Protein AF-Q17WN3-F1 (afdb_monomer_lite)

Sequence (103 aa):
MGIKEKEIELETLKREIAQAEASLEQNFIKHMVDKTDEKVEDLFFSNKSEFYRFVFTEQNNYLREKLTDKVGRAMDLSDEIQRDKNRKRIFRKWHEIQKEVCV

Secondary structure (DSSP, 8-state):
--HHHHHHHHHHHHHHHHHHHHHHHHHHHHHHHHH--HHHHHHHHH-HHHHHHHHHHHHHHHHHHHHHHHHHHHHHHHHHHHHHHHHHHHHHHHHHHHHHHT-

Organism: Helicobacter acinonychis (strain Sheeba) (NCBI:txid382638)

Structure (mmCIF, N/CA/C/O backbone):
data_AF-Q17WN3-F1
#
_entry.id   AF-Q17WN3-F1
#
loop_
_atom_site.group_PDB
_atom_site.id
_atom_site.type_symbol
_atom_site.label_atom_id
_atom_site.label_alt_id
_atom_site.label_comp_id
_atom_site.label_asym_id
_atom_site.label_entity_id
_atom_site.label_seq_id
_atom_site.pdbx_PDB_ins_code
_atom_site.Cartn_x
_atom_site.Cartn_y
_atom_site.Cartn_z
_atom_site.occupancy
_atom_site.B_iso_or_equiv
_atom_site.auth_seq_id
_atom_site.auth_comp_id
_atom_site.auth_asym_id
_atom_site.auth_atom_id
_atom_site.pdbx_PDB_model_num
ATOM 1 N N . MET A 1 1 ? 27.689 -0.397 -21.750 1.00 53.41 1 MET A N 1
ATOM 2 C CA . MET A 1 1 ? 27.471 -0.389 -20.294 1.00 53.41 1 MET A CA 1
ATOM 3 C C . MET A 1 1 ? 28.530 -1.227 -19.611 1.00 53.41 1 MET A C 1
ATOM 5 O O . MET A 1 1 ? 28.527 -2.449 -19.767 1.00 53.41 1 MET A O 1
ATOM 9 N N . GLY A 1 2 ? 29.452 -0.564 -18.920 1.00 64.38 2 GLY A N 1
ATOM 10 C CA . GLY A 1 2 ? 30.470 -1.195 -18.082 1.00 64.38 2 GLY A CA 1
ATOM 11 C C . GLY A 1 2 ? 29.899 -1.653 -16.736 1.00 64.38 2 GLY A C 1
ATOM 12 O O . GLY A 1 2 ? 28.847 -1.190 -16.306 1.00 64.38 2 GLY A O 1
ATOM 13 N N . ILE A 1 3 ? 30.590 -2.572 -16.058 1.00 65.88 3 ILE A N 1
ATOM 14 C CA . ILE A 1 3 ? 30.145 -3.160 -14.778 1.00 65.88 3 ILE A CA 1
ATOM 15 C C . ILE A 1 3 ? 29.906 -2.084 -13.701 1.00 65.88 3 ILE A C 1
ATOM 17 O O . ILE A 1 3 ? 28.897 -2.144 -13.009 1.00 65.88 3 ILE A O 1
ATOM 21 N N . LYS A 1 4 ? 30.746 -1.042 -13.647 1.00 64.56 4 LYS A N 1
ATOM 22 C CA . LYS A 1 4 ? 30.589 0.085 -12.710 1.00 64.56 4 LYS A CA 1
ATOM 23 C C . LYS A 1 4 ? 29.309 0.902 -12.924 1.00 64.56 4 LYS A C 1
ATOM 25 O O . LYS A 1 4 ? 28.726 1.383 -11.963 1.00 64.56 4 LYS A O 1
ATOM 30 N N . GLU A 1 5 ? 28.859 1.058 -14.170 1.00 66.81 5 GLU A N 1
ATOM 31 C CA . GLU A 1 5 ? 27.608 1.775 -14.474 1.00 66.81 5 GLU A CA 1
ATOM 32 C C . GLU A 1 5 ? 26.399 0.971 -13.981 1.00 66.81 5 GLU A C 1
ATOM 34 O O . GLU A 1 5 ? 25.484 1.537 -13.393 1.00 66.81 5 GLU A O 1
ATOM 39 N N . LYS A 1 6 ? 26.448 -0.361 -14.122 1.00 53.72 6 LYS A N 1
ATOM 40 C CA . LYS A 1 6 ? 25.412 -1.268 -13.607 1.00 53.72 6 LYS A CA 1
ATOM 41 C C . LYS A 1 6 ? 25.351 -1.293 -12.076 1.00 53.72 6 LYS A C 1
ATOM 43 O O . LYS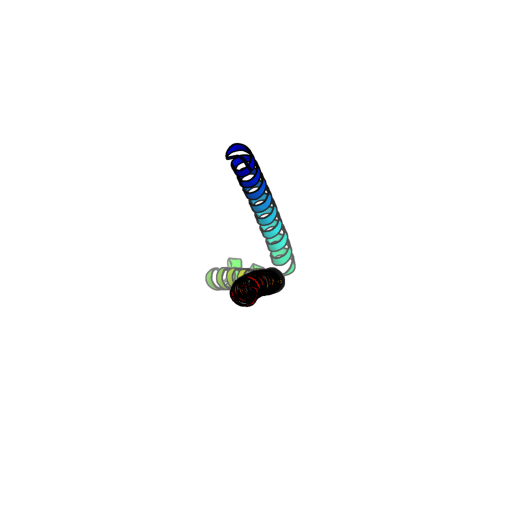 A 1 6 ? 24.269 -1.428 -11.520 1.00 53.72 6 LYS A O 1
ATOM 48 N N . GLU A 1 7 ? 26.487 -1.168 -11.389 1.00 61.34 7 GLU A N 1
ATOM 49 C CA . GLU A 1 7 ? 26.538 -1.092 -9.918 1.00 61.34 7 GLU A CA 1
ATOM 50 C C . GLU A 1 7 ? 25.922 0.211 -9.383 1.00 61.34 7 GLU A C 1
ATOM 52 O O . GLU A 1 7 ? 25.182 0.185 -8.401 1.00 61.34 7 GLU A O 1
ATOM 57 N N . ILE A 1 8 ? 26.169 1.342 -10.054 1.00 75.31 8 ILE A N 1
ATOM 58 C CA . ILE A 1 8 ? 25.568 2.640 -9.701 1.00 75.31 8 ILE A CA 1
ATOM 59 C C . ILE A 1 8 ? 24.056 2.631 -9.955 1.00 75.31 8 ILE A C 1
ATOM 61 O O . ILE A 1 8 ? 23.288 3.131 -9.131 1.00 75.31 8 ILE A O 1
ATOM 65 N N . GLU A 1 9 ? 23.623 2.039 -11.068 1.00 65.75 9 GLU A N 1
ATOM 66 C CA . GLU A 1 9 ? 22.204 1.869 -11.387 1.00 65.75 9 GLU A CA 1
ATOM 67 C C . GLU A 1 9 ? 21.510 0.977 -10.347 1.00 65.75 9 GLU A C 1
ATOM 69 O O . GLU A 1 9 ? 20.443 1.328 -9.850 1.00 65.75 9 GLU A O 1
ATOM 74 N N . LEU A 1 10 ? 22.155 -0.115 -9.919 1.00 61.69 10 LEU A N 1
ATOM 75 C CA . LEU A 1 10 ? 21.642 -0.994 -8.866 1.00 61.69 10 LEU A CA 1
ATOM 76 C C . LEU A 1 10 ? 21.491 -0.270 -7.518 1.00 61.69 10 LEU A C 1
ATOM 78 O O . LEU A 1 10 ? 20.467 -0.423 -6.856 1.00 61.69 10 LEU A O 1
ATOM 82 N N . GLU A 1 11 ? 22.485 0.512 -7.093 1.00 71.50 11 GLU A N 1
ATOM 83 C CA . GLU A 1 11 ? 22.387 1.268 -5.836 1.00 71.50 11 GLU A CA 1
ATOM 84 C C . GLU A 1 11 ? 21.360 2.401 -5.903 1.00 71.50 11 GLU A C 1
ATOM 86 O O . GLU A 1 11 ? 20.659 2.666 -4.925 1.00 71.50 11 GLU A O 1
ATOM 91 N N . THR A 1 12 ? 21.209 3.031 -7.067 1.00 74.56 12 THR A N 1
ATOM 92 C CA . THR A 1 12 ? 20.135 4.006 -7.299 1.00 74.56 12 THR A CA 1
ATOM 93 C C . THR A 1 12 ? 18.770 3.336 -7.175 1.00 74.56 12 THR A C 1
ATOM 95 O O . THR A 1 12 ? 17.938 3.793 -6.395 1.00 74.56 12 THR A O 1
ATOM 98 N N . LEU A 1 13 ? 18.581 2.190 -7.833 1.00 62.00 13 LEU A N 1
ATOM 99 C CA . LEU A 1 13 ? 17.343 1.415 -7.756 1.00 62.00 13 LEU A CA 1
ATOM 100 C C . LEU A 1 13 ? 17.022 0.975 -6.324 1.00 62.00 13 LEU A C 1
ATOM 102 O O . LEU A 1 13 ? 15.874 1.070 -5.902 1.00 62.00 13 LEU A O 1
ATOM 106 N N . LYS A 1 14 ? 18.013 0.543 -5.534 1.00 66.06 14 LYS A N 1
ATOM 107 C CA . LYS A 1 14 ? 17.794 0.196 -4.118 1.00 66.06 14 LYS A CA 1
ATOM 108 C C . LYS A 1 14 ? 17.320 1.389 -3.294 1.00 66.06 14 LYS A C 1
ATOM 110 O O . LYS A 1 14 ? 16.430 1.235 -2.461 1.00 66.06 14 LYS A O 1
ATOM 115 N N . ARG A 1 15 ? 17.896 2.575 -3.516 1.00 70.88 15 ARG A N 1
ATOM 116 C CA . ARG A 1 15 ? 17.472 3.805 -2.828 1.00 70.88 15 ARG A CA 1
ATOM 117 C C . ARG A 1 15 ? 16.065 4.222 -3.237 1.00 70.88 15 ARG A C 1
ATOM 119 O O . ARG A 1 15 ? 15.278 4.588 -2.370 1.00 70.88 15 ARG A O 1
ATOM 126 N N . GLU A 1 16 ? 15.741 4.128 -4.522 1.00 65.50 16 GLU A N 1
ATOM 127 C CA . GLU A 1 16 ? 14.400 4.418 -5.036 1.00 65.50 16 GLU A CA 1
ATOM 128 C C . GLU A 1 16 ? 13.355 3.444 -4.480 1.00 65.50 16 GLU A C 1
ATOM 130 O O . GLU A 1 16 ? 12.272 3.873 -4.082 1.00 65.50 16 GLU A O 1
ATOM 135 N N . ILE A 1 17 ? 13.689 2.153 -4.379 1.00 67.50 17 ILE A N 1
ATOM 136 C CA . ILE A 1 17 ? 12.831 1.143 -3.744 1.00 67.50 17 ILE A CA 1
ATOM 137 C C . ILE A 1 17 ? 12.612 1.487 -2.270 1.00 67.50 17 ILE A C 1
ATOM 139 O O . ILE A 1 17 ? 11.464 1.580 -1.849 1.00 67.50 17 ILE A O 1
ATOM 143 N N . ALA A 1 18 ? 13.673 1.771 -1.510 1.00 66.12 18 ALA A N 1
ATOM 144 C CA . ALA A 1 18 ? 13.553 2.126 -0.096 1.00 66.12 18 ALA A CA 1
ATOM 145 C C . ALA A 1 18 ? 12.711 3.400 0.123 1.00 66.12 18 ALA A C 1
ATOM 147 O O . ALA A 1 18 ? 11.911 3.478 1.054 1.00 66.12 18 ALA A O 1
ATOM 148 N N . GLN A 1 19 ? 12.841 4.399 -0.757 1.00 65.31 19 GLN A N 1
ATOM 149 C CA . GLN A 1 19 ? 12.000 5.600 -0.727 1.00 65.31 19 GLN A CA 1
ATOM 150 C C . GLN A 1 19 ? 10.537 5.292 -1.070 1.00 65.31 19 GLN A C 1
ATOM 152 O O . GLN A 1 19 ? 9.627 5.827 -0.432 1.00 65.31 19 GLN A O 1
ATOM 157 N N . ALA A 1 20 ? 10.296 4.427 -2.056 1.00 69.00 20 ALA A N 1
ATOM 158 C CA . ALA A 1 20 ? 8.953 3.997 -2.425 1.00 69.00 20 ALA A CA 1
ATOM 159 C C . ALA A 1 20 ? 8.287 3.177 -1.307 1.00 69.00 20 ALA A C 1
ATOM 161 O O . ALA A 1 20 ? 7.099 3.367 -1.051 1.00 69.00 20 ALA A O 1
ATOM 162 N N . GLU A 1 21 ? 9.039 2.319 -0.618 1.00 70.38 21 GLU A N 1
ATOM 163 C CA . GLU A 1 21 ? 8.584 1.545 0.541 1.00 70.38 21 GLU A CA 1
ATOM 164 C C . GLU A 1 21 ? 8.237 2.457 1.721 1.00 70.38 21 GLU A C 1
ATOM 166 O O . GLU A 1 21 ? 7.122 2.381 2.234 1.00 70.38 21 GLU A O 1
ATOM 171 N N . ALA A 1 22 ? 9.119 3.396 2.080 1.00 71.25 22 ALA A N 1
ATOM 172 C CA . ALA A 1 22 ? 8.852 4.364 3.145 1.00 71.25 22 ALA A CA 1
ATOM 173 C C . ALA A 1 22 ? 7.623 5.240 2.837 1.00 71.25 22 ALA A C 1
ATOM 175 O O . ALA A 1 22 ? 6.807 5.528 3.714 1.00 71.25 22 ALA A O 1
ATOM 176 N N . SER A 1 23 ? 7.449 5.639 1.572 1.00 75.94 23 SER A N 1
ATOM 177 C CA . SER A 1 23 ? 6.260 6.372 1.133 1.00 75.94 23 SER A CA 1
ATOM 178 C C . SER A 1 23 ? 4.993 5.513 1.214 1.00 75.94 23 SER A C 1
ATOM 180 O O . SER A 1 23 ? 3.941 6.001 1.630 1.00 75.94 23 SER A O 1
ATOM 182 N N . LEU A 1 24 ? 5.065 4.232 0.843 1.00 77.88 24 LEU A N 1
ATOM 183 C CA . LEU A 1 24 ? 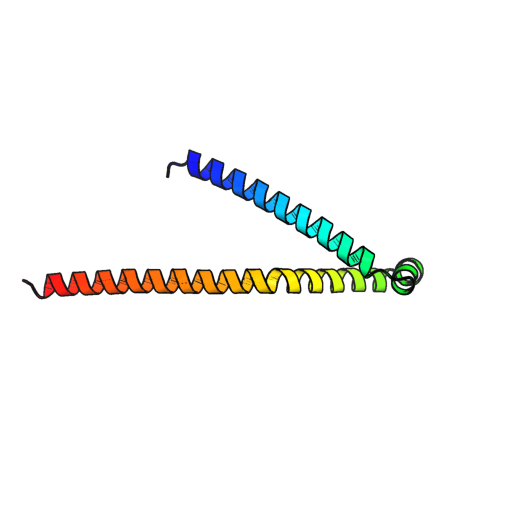3.941 3.300 0.965 1.00 77.88 24 LEU A CA 1
ATOM 184 C C . LEU A 1 24 ? 3.539 3.092 2.425 1.00 77.88 24 LEU A C 1
ATOM 186 O O . LEU A 1 24 ? 2.345 3.132 2.717 1.00 77.88 24 LEU A O 1
ATOM 190 N N . GLU A 1 25 ? 4.513 2.933 3.321 1.00 77.75 25 GLU A N 1
ATOM 191 C CA . GLU A 1 25 ? 4.291 2.771 4.758 1.00 77.75 25 GLU A CA 1
ATOM 192 C C . GLU A 1 25 ? 3.617 4.006 5.365 1.00 77.75 25 GLU A C 1
ATOM 194 O O . GLU A 1 25 ? 2.565 3.885 5.990 1.00 77.75 25 GLU A O 1
ATOM 199 N N . GLN A 1 26 ? 4.140 5.210 5.109 1.00 82.00 26 GLN A N 1
ATOM 200 C CA . GLN A 1 26 ? 3.528 6.446 5.611 1.00 82.00 26 GLN A CA 1
ATOM 201 C C . GLN A 1 26 ? 2.099 6.651 5.097 1.00 82.00 26 GLN A C 1
ATOM 203 O O . GLN A 1 26 ? 1.211 7.051 5.851 1.00 82.00 26 GLN A O 1
ATOM 208 N N . ASN A 1 27 ? 1.855 6.360 3.819 1.00 82.94 27 ASN A N 1
ATOM 209 C CA . ASN A 1 27 ? 0.519 6.481 3.246 1.00 82.94 27 ASN A CA 1
ATOM 210 C C . ASN A 1 27 ? -0.448 5.427 3.808 1.00 82.94 27 ASN A C 1
ATOM 212 O O . ASN A 1 27 ? -1.623 5.732 4.007 1.00 82.94 27 ASN A O 1
ATOM 216 N N . PHE A 1 28 ? 0.037 4.217 4.101 1.00 83.19 28 PHE A N 1
ATOM 217 C CA . PHE A 1 28 ? -0.758 3.191 4.771 1.00 83.19 28 PHE A CA 1
ATOM 218 C C . PHE A 1 28 ? -1.098 3.592 6.211 1.00 83.19 28 PHE A C 1
ATOM 220 O O . PHE A 1 28 ? -2.252 3.471 6.611 1.00 83.19 28 PHE A O 1
ATOM 227 N N . ILE A 1 29 ? -0.140 4.142 6.967 1.00 85.31 29 ILE A N 1
ATOM 228 C CA . ILE A 1 29 ? -0.393 4.675 8.315 1.00 85.31 29 ILE A CA 1
ATOM 229 C C . ILE A 1 29 ? -1.487 5.740 8.259 1.00 85.31 29 ILE A C 1
ATOM 231 O O . ILE A 1 29 ? -2.437 5.672 9.031 1.00 85.31 29 ILE A O 1
ATOM 235 N N . LYS A 1 30 ? -1.405 6.682 7.312 1.00 87.31 30 LYS A N 1
ATOM 236 C CA . LYS A 1 30 ? -2.445 7.702 7.131 1.00 87.31 30 LYS A CA 1
ATOM 237 C C . LYS A 1 30 ? -3.814 7.080 6.834 1.00 87.31 30 LYS A C 1
ATOM 239 O O . LYS A 1 30 ? -4.796 7.449 7.463 1.00 87.31 30 LYS A O 1
ATOM 244 N N . HIS A 1 31 ? -3.865 6.103 5.929 1.00 85.75 31 HIS A N 1
ATOM 245 C CA . HIS A 1 31 ? -5.098 5.385 5.607 1.00 85.75 31 HIS A CA 1
ATOM 246 C C . HIS A 1 31 ? -5.698 4.675 6.831 1.00 85.75 31 HIS A C 1
ATOM 248 O O . HIS A 1 31 ? -6.904 4.733 7.044 1.00 85.75 31 HIS A O 1
ATOM 254 N N . MET A 1 32 ? -4.859 4.045 7.657 1.00 86.19 32 MET A N 1
ATOM 255 C CA . MET A 1 32 ? -5.292 3.385 8.888 1.00 86.19 32 MET A CA 1
ATOM 256 C C . MET A 1 32 ? -5.767 4.376 9.947 1.00 86.19 32 MET A C 1
ATOM 258 O O . MET A 1 32 ? -6.747 4.083 10.622 1.00 86.19 32 MET A O 1
ATOM 262 N N . VAL A 1 33 ? -5.123 5.539 10.080 1.00 87.50 33 VAL A N 1
ATOM 263 C CA . VAL A 1 33 ? -5.590 6.619 10.968 1.00 87.50 33 VAL A CA 1
ATOM 264 C C . VAL A 1 33 ? -6.986 7.085 10.556 1.00 87.50 33 VAL A C 1
ATOM 266 O O . VAL A 1 33 ? -7.847 7.227 11.413 1.00 87.50 33 VAL A O 1
ATOM 269 N N . ASP A 1 34 ? -7.244 7.237 9.255 1.00 86.56 34 ASP A N 1
ATOM 270 C CA . ASP A 1 34 ? -8.562 7.649 8.751 1.00 86.56 34 ASP A CA 1
ATOM 271 C C . ASP A 1 34 ? -9.637 6.548 8.908 1.00 86.56 34 ASP A C 1
ATOM 273 O O . ASP A 1 34 ? -10.830 6.842 8.984 1.00 86.56 34 ASP A O 1
ATOM 277 N N . LYS A 1 35 ? -9.230 5.271 8.930 1.00 84.06 35 LYS A N 1
ATOM 278 C CA . LYS A 1 35 ? -10.111 4.088 9.019 1.00 84.06 35 LYS A CA 1
ATOM 279 C C . LYS A 1 35 ? -10.346 3.582 10.440 1.00 84.06 35 LYS A C 1
ATOM 281 O O . LYS A 1 35 ? -11.252 2.775 10.647 1.00 84.06 35 LYS A O 1
ATOM 286 N N . THR A 1 36 ? -9.517 3.998 11.390 1.00 87.69 36 THR A N 1
ATOM 287 C CA . THR A 1 36 ? -9.628 3.598 12.792 1.00 87.69 36 THR A CA 1
ATOM 288 C C . THR A 1 36 ? -10.612 4.536 13.473 1.00 87.69 36 THR A C 1
ATOM 290 O O . THR A 1 36 ? -10.268 5.656 13.833 1.00 87.69 36 THR A O 1
ATOM 293 N N . ASP A 1 37 ? -11.859 4.087 13.588 1.00 87.38 37 ASP A N 1
ATOM 294 C CA . ASP A 1 37 ? -12.900 4.782 14.338 1.00 87.38 37 ASP A CA 1
ATOM 295 C C . ASP A 1 37 ? -13.006 4.245 15.775 1.00 87.38 37 ASP A C 1
ATOM 297 O O . ASP A 1 37 ? -12.363 3.263 16.144 1.00 87.38 37 ASP A O 1
ATOM 301 N N . GLU A 1 38 ? -13.865 4.864 16.583 1.00 88.19 38 GLU A N 1
ATOM 302 C CA . GLU A 1 38 ? -14.072 4.517 17.996 1.00 88.19 38 GLU A CA 1
ATOM 303 C C . GLU A 1 38 ? -14.436 3.028 18.207 1.00 88.19 38 GLU A C 1
ATOM 305 O O . GLU A 1 38 ? -14.113 2.441 19.237 1.00 88.19 38 GLU A O 1
ATOM 310 N N . LYS A 1 39 ? -15.056 2.370 17.213 1.00 85.88 39 LYS A N 1
ATOM 311 C CA . LYS A 1 39 ? -15.374 0.933 17.276 1.00 85.88 39 LYS A CA 1
ATOM 312 C C . LYS A 1 39 ? -14.146 0.073 17.009 1.00 85.88 39 LYS A C 1
ATOM 314 O O . LYS A 1 39 ? -13.981 -0.964 17.646 1.00 85.88 39 LYS A O 1
ATOM 319 N N . VAL A 1 40 ? -13.294 0.474 16.068 1.00 85.38 40 VAL A N 1
ATOM 320 C CA . VAL A 1 40 ? -12.016 -0.202 15.807 1.00 85.38 40 VAL A CA 1
ATOM 321 C C . VAL A 1 40 ? -11.049 0.003 16.976 1.00 85.38 40 VAL A C 1
ATOM 323 O O . VAL A 1 40 ? -10.346 -0.932 17.357 1.00 85.38 40 VAL A O 1
ATOM 326 N N . GLU A 1 41 ? -11.045 1.185 17.591 1.00 87.88 41 GLU A N 1
ATOM 327 C CA . GLU A 1 41 ? -10.299 1.439 18.826 1.00 87.88 41 GLU A CA 1
ATOM 328 C C . GLU A 1 41 ? -10.803 0.564 19.973 1.00 87.88 41 GLU A C 1
ATOM 330 O O . GLU A 1 41 ? -9.989 -0.041 20.670 1.00 87.88 41 GLU A O 1
ATOM 335 N N . ASP A 1 42 ? -12.122 0.407 20.134 1.00 91.25 42 ASP A N 1
ATOM 336 C CA . ASP A 1 42 ? -12.666 -0.517 21.131 1.00 91.25 42 ASP A CA 1
ATOM 337 C C . ASP A 1 42 ? -12.181 -1.950 20.886 1.00 91.25 42 ASP A C 1
ATOM 339 O O . ASP A 1 42 ? -11.714 -2.589 21.827 1.00 91.25 42 ASP A O 1
ATOM 343 N N . LEU A 1 43 ? -12.161 -2.428 19.631 1.00 89.44 43 LEU A N 1
ATOM 344 C CA . LEU A 1 43 ? -11.630 -3.757 19.297 1.00 89.44 43 LEU A CA 1
ATOM 345 C C . LEU A 1 43 ? -10.183 -3.945 19.773 1.00 89.44 43 LEU A C 1
ATOM 347 O O . LEU A 1 43 ? -9.816 -5.053 20.162 1.00 89.44 43 LEU A O 1
ATOM 351 N N . PHE A 1 44 ? -9.353 -2.900 19.804 1.00 89.44 44 PHE A N 1
ATOM 352 C CA . PHE A 1 44 ? -7.994 -3.014 20.340 1.00 89.44 44 PHE A CA 1
ATOM 353 C C . PHE A 1 44 ? -7.977 -3.401 21.830 1.00 89.44 44 PHE A C 1
ATOM 355 O O . PHE A 1 44 ? -7.101 -4.155 22.271 1.00 89.44 44 PHE A O 1
ATOM 362 N N . PHE A 1 45 ? -8.951 -2.928 22.610 1.00 89.62 45 PHE A N 1
ATOM 363 C CA . PHE A 1 45 ? -9.057 -3.207 24.042 1.00 89.62 45 PHE A CA 1
ATOM 364 C C . PHE A 1 45 ? -9.933 -4.427 24.346 1.00 89.62 45 PHE A C 1
ATOM 366 O O . PHE A 1 45 ? -9.581 -5.226 25.216 1.00 89.62 45 PHE A O 1
ATOM 373 N N . SER A 1 46 ? -11.041 -4.589 23.622 1.00 90.75 46 SER A N 1
ATOM 374 C CA . SER A 1 46 ? -12.064 -5.605 23.863 1.00 90.75 46 SER A CA 1
ATOM 375 C C . SER A 1 46 ? -11.770 -6.927 23.148 1.00 90.75 46 SER A C 1
ATOM 377 O O . SER A 1 46 ? -12.046 -7.996 23.699 1.00 90.75 46 SER A O 1
ATOM 379 N N . ASN A 1 47 ? -11.164 -6.894 21.954 1.00 88.50 47 ASN A N 1
ATOM 380 C CA . ASN A 1 47 ? -10.865 -8.085 21.158 1.00 88.50 47 ASN A CA 1
ATOM 381 C C . ASN A 1 47 ? -9.677 -7.891 20.194 1.00 88.50 47 ASN A C 1
ATOM 383 O O . ASN A 1 47 ? -9.827 -7.735 18.978 1.00 88.50 47 ASN A O 1
ATOM 387 N N . LYS A 1 48 ? -8.461 -7.983 20.747 1.00 89.88 48 LYS A N 1
ATOM 388 C CA . LYS A 1 48 ? -7.197 -7.803 20.008 1.00 89.88 48 LYS A CA 1
ATOM 389 C C . LYS A 1 48 ? -7.082 -8.659 18.745 1.00 89.88 48 LYS A C 1
ATOM 391 O O . LYS A 1 48 ? -6.471 -8.229 17.770 1.00 89.88 48 LYS A O 1
ATOM 396 N N . SER A 1 49 ? -7.634 -9.871 18.750 1.00 86.88 49 SER A N 1
ATOM 397 C CA . SER A 1 49 ? -7.570 -10.768 17.592 1.00 86.88 49 SER A CA 1
ATOM 398 C C . SER A 1 49 ? -8.360 -10.228 16.399 1.00 86.88 49 SER A C 1
ATOM 400 O O . SER A 1 49 ? -7.858 -10.258 15.276 1.00 86.88 49 SER A O 1
ATOM 402 N N . GLU A 1 50 ? -9.563 -9.704 16.637 1.00 84.62 50 GLU A N 1
ATOM 403 C CA . GLU A 1 50 ? -10.380 -9.057 15.603 1.00 84.62 50 GLU A CA 1
ATOM 404 C C . GLU A 1 50 ? -9.741 -7.748 15.124 1.00 84.62 50 GLU A C 1
ATOM 406 O O . GLU A 1 50 ? -9.681 -7.513 13.918 1.00 84.62 50 GLU A O 1
ATOM 411 N N . PHE A 1 51 ? -9.152 -6.959 16.030 1.00 90.50 51 PHE A N 1
ATOM 412 C CA . PHE A 1 51 ? -8.404 -5.754 15.658 1.00 90.50 51 PHE A CA 1
ATOM 413 C C . PHE A 1 51 ? -7.272 -6.059 14.665 1.00 90.50 51 PHE A C 1
ATOM 415 O O . PHE A 1 51 ? -7.216 -5.478 13.583 1.00 90.50 51 PHE A O 1
ATOM 422 N N . TYR A 1 52 ? -6.388 -7.015 14.974 1.00 86.69 52 TYR A N 1
ATOM 423 C CA . TYR A 1 52 ? 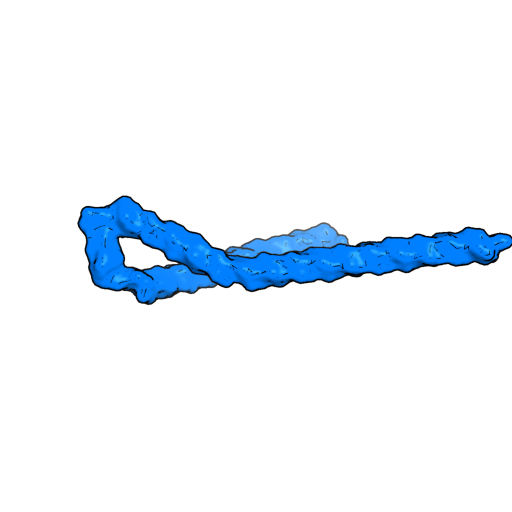-5.298 -7.350 14.050 1.00 86.69 52 TYR A CA 1
ATOM 424 C C . TYR A 1 52 ? -5.812 -7.955 12.738 1.00 86.69 52 TYR A C 1
ATOM 426 O O . TYR A 1 52 ? -5.236 -7.685 11.684 1.00 86.69 52 TYR A O 1
ATOM 434 N N . ARG A 1 53 ? -6.913 -8.721 12.757 1.00 86.19 53 ARG A N 1
ATOM 435 C CA . ARG A 1 53 ? -7.553 -9.216 11.526 1.00 86.19 53 ARG A CA 1
ATOM 436 C C . ARG A 1 53 ? -8.070 -8.066 10.656 1.00 86.19 53 ARG A C 1
ATOM 438 O O . ARG A 1 53 ? -7.893 -8.118 9.437 1.00 86.19 53 ARG A O 1
ATOM 445 N N . PHE A 1 54 ? -8.656 -7.033 11.259 1.00 86.25 54 PHE A N 1
ATOM 446 C CA . PHE A 1 54 ? -9.065 -5.817 10.558 1.00 86.25 54 PHE A CA 1
ATOM 447 C C . PHE A 1 54 ? -7.858 -5.105 9.931 1.00 86.25 54 PHE A C 1
ATOM 449 O O . PHE A 1 54 ? -7.853 -4.879 8.723 1.00 86.25 54 PHE A O 1
ATOM 456 N N . VAL A 1 55 ? -6.791 -4.869 10.705 1.00 86.25 55 VAL A N 1
ATOM 457 C CA . VAL A 1 55 ? -5.553 -4.232 10.213 1.00 86.25 55 VAL A CA 1
ATOM 458 C C . VAL A 1 55 ? -4.957 -4.995 9.023 1.00 86.25 55 VAL A C 1
ATOM 460 O O . VAL A 1 55 ? -4.609 -4.388 8.011 1.00 86.25 55 VAL A O 1
ATOM 463 N N . PHE A 1 56 ? -4.875 -6.328 9.098 1.00 80.19 56 PHE A N 1
ATOM 464 C CA . PHE A 1 56 ? -4.386 -7.152 7.986 1.00 80.19 56 PHE A CA 1
ATOM 465 C C . PHE A 1 56 ? -5.293 -7.092 6.753 1.00 80.19 56 PHE A C 1
ATOM 467 O O . PHE A 1 56 ? -4.811 -7.134 5.620 1.00 80.19 56 PHE A O 1
ATOM 474 N N . THR A 1 57 ? -6.606 -7.008 6.953 1.00 82.69 57 THR A N 1
ATOM 475 C CA . THR A 1 57 ? -7.569 -6.910 5.851 1.00 82.69 57 THR A CA 1
ATOM 476 C C . THR A 1 57 ? -7.422 -5.574 5.130 1.00 82.69 57 THR A C 1
ATOM 478 O O . THR A 1 57 ? -7.278 -5.557 3.907 1.00 82.69 57 THR A O 1
ATOM 481 N N . GLU A 1 58 ? -7.345 -4.471 5.874 1.00 84.06 58 GLU A N 1
ATOM 482 C CA . GLU A 1 58 ? -7.149 -3.138 5.300 1.00 84.06 58 GLU A CA 1
ATOM 483 C C . GLU A 1 58 ? -5.769 -2.986 4.649 1.00 84.06 58 GLU A C 1
ATOM 485 O O . GLU A 1 58 ? -5.668 -2.398 3.574 1.00 84.06 58 GLU A O 1
ATOM 490 N N . GLN A 1 59 ? -4.715 -3.595 5.207 1.00 81.19 59 GLN A N 1
ATOM 491 C CA . GLN A 1 59 ? -3.405 -3.669 4.547 1.00 81.19 59 GLN A CA 1
ATOM 492 C C . GLN A 1 59 ? -3.498 -4.345 3.176 1.00 81.19 59 GLN A C 1
ATOM 494 O O . GLN A 1 59 ? -2.988 -3.822 2.185 1.00 81.19 59 GLN A O 1
ATOM 499 N N . ASN A 1 60 ? -4.166 -5.497 3.100 1.00 78.69 60 ASN A N 1
ATOM 500 C CA . ASN A 1 60 ? -4.337 -6.216 1.842 1.00 78.69 60 ASN A CA 1
ATOM 501 C C . ASN A 1 60 ? -5.178 -5.425 0.832 1.00 78.69 60 ASN A C 1
ATOM 503 O O . ASN A 1 60 ? -4.854 -5.432 -0.356 1.00 78.69 60 ASN A O 1
ATOM 507 N N . ASN A 1 61 ? -6.225 -4.736 1.286 1.00 79.44 61 ASN A N 1
ATOM 508 C CA . ASN A 1 61 ? -7.057 -3.881 0.439 1.00 79.44 61 ASN A CA 1
ATOM 509 C C . ASN A 1 61 ? -6.245 -2.703 -0.116 1.00 79.44 61 ASN A C 1
ATOM 511 O O . ASN A 1 61 ? -6.185 -2.516 -1.331 1.00 79.44 61 ASN A O 1
ATOM 515 N N . TYR A 1 62 ? -5.524 -1.993 0.753 1.00 80.31 62 TYR A N 1
ATOM 516 C CA . TYR A 1 62 ? -4.662 -0.874 0.383 1.00 80.31 62 TYR A CA 1
ATOM 517 C C . TYR A 1 62 ? -3.572 -1.283 -0.622 1.00 80.31 62 TYR A C 1
ATOM 519 O O . TYR A 1 62 ? -3.353 -0.612 -1.635 1.00 80.31 62 TYR A O 1
ATOM 527 N N . LEU A 1 63 ? -2.911 -2.424 -0.391 1.00 74.75 63 LEU A N 1
ATOM 528 C CA . LEU A 1 63 ? -1.913 -2.961 -1.318 1.00 74.75 63 LEU A CA 1
ATOM 529 C C . LEU A 1 63 ? -2.534 -3.356 -2.659 1.00 74.75 63 LEU A C 1
ATOM 531 O O . LEU A 1 63 ? -1.952 -3.046 -3.696 1.00 74.75 63 LEU A O 1
ATOM 535 N N . ARG A 1 64 ? -3.708 -4.001 -2.671 1.00 70.19 64 ARG A N 1
ATOM 536 C CA . ARG A 1 64 ? -4.412 -4.368 -3.912 1.00 70.19 64 ARG A CA 1
ATOM 537 C C . ARG A 1 64 ? -4.784 -3.138 -4.728 1.00 70.19 64 ARG A C 1
ATOM 539 O O . ARG A 1 64 ? -4.492 -3.113 -5.920 1.00 70.19 64 ARG A O 1
ATOM 546 N N . GLU A 1 65 ? -5.345 -2.108 -4.109 1.00 71.62 65 GLU A N 1
ATOM 547 C CA . GLU A 1 65 ? -5.689 -0.857 -4.794 1.00 71.62 65 GLU A CA 1
ATOM 548 C C . GLU A 1 65 ? -4.454 -0.185 -5.411 1.00 71.62 65 GLU A C 1
ATOM 550 O O . GLU A 1 65 ? -4.482 0.223 -6.570 1.00 71.62 65 GLU A O 1
ATOM 555 N N . LYS A 1 66 ? -3.327 -0.138 -4.688 1.00 69.00 66 LYS A N 1
ATOM 556 C CA . LYS A 1 66 ? -2.078 0.464 -5.189 1.00 69.00 66 LYS A CA 1
ATOM 557 C C . LYS A 1 66 ? -1.319 -0.404 -6.199 1.00 69.00 66 LYS A C 1
ATOM 559 O O . LYS A 1 66 ? -0.582 0.136 -7.027 1.00 69.00 66 LYS A O 1
ATOM 564 N N . LEU A 1 67 ? -1.455 -1.729 -6.132 1.00 60.56 67 LEU A N 1
ATOM 565 C CA . LEU A 1 67 ? -0.795 -2.669 -7.044 1.00 60.56 67 LEU A CA 1
ATOM 566 C C . LEU A 1 67 ? -1.575 -2.888 -8.338 1.00 60.56 67 LEU A C 1
ATOM 568 O O . LEU A 1 67 ? -0.940 -3.192 -9.341 1.00 60.56 67 LEU A O 1
ATOM 572 N N . THR A 1 68 ? -2.897 -2.712 -8.358 1.00 57.22 68 THR A N 1
ATOM 573 C CA . THR A 1 68 ? -3.711 -2.963 -9.563 1.00 57.22 68 THR A CA 1
ATOM 574 C C . THR A 1 68 ? -3.242 -2.108 -10.750 1.00 57.22 68 THR A C 1
ATOM 576 O O . THR A 1 68 ? -3.037 -2.639 -11.841 1.00 57.22 68 THR A O 1
ATOM 579 N N . ASP A 1 69 ? -2.901 -0.836 -10.519 1.00 54.44 69 ASP A N 1
ATOM 580 C CA . ASP A 1 69 ? -2.343 0.051 -11.553 1.00 54.44 69 ASP A CA 1
ATOM 581 C C . ASP A 1 69 ? -0.914 -0.330 -11.980 1.00 54.44 69 ASP A C 1
ATOM 583 O O . ASP A 1 69 ? -0.547 -0.225 -13.153 1.00 54.44 69 ASP A O 1
ATOM 587 N N . LYS A 1 70 ? -0.072 -0.781 -11.039 1.00 56.12 70 LYS A N 1
ATOM 588 C CA . LYS A 1 70 ? 1.327 -1.147 -11.327 1.00 56.12 70 LYS A CA 1
ATOM 589 C C . LYS A 1 70 ? 1.444 -2.507 -12.012 1.00 56.12 70 LYS A C 1
ATOM 591 O O . LYS A 1 70 ? 2.300 -2.667 -12.876 1.00 56.12 70 LYS A O 1
ATOM 596 N N . VAL A 1 71 ? 0.581 -3.458 -11.662 1.00 53.28 71 VAL A N 1
ATOM 597 C CA . VAL A 1 71 ? 0.473 -4.767 -12.316 1.00 53.28 71 VAL A CA 1
ATOM 598 C C . VAL A 1 71 ? -0.094 -4.601 -13.722 1.00 53.28 71 VAL A C 1
ATOM 600 O O . VAL A 1 71 ? 0.473 -5.170 -14.649 1.00 53.28 71 VAL A O 1
ATOM 603 N N . GLY A 1 72 ? -1.114 -3.752 -13.908 1.00 50.00 72 GLY A N 1
ATOM 604 C CA . GLY A 1 72 ? -1.609 -3.382 -15.239 1.00 50.00 72 GLY A CA 1
ATOM 605 C C . GLY A 1 72 ? -0.501 -2.801 -16.118 1.00 50.00 72 GLY A C 1
ATOM 606 O O . GLY A 1 72 ? -0.210 -3.338 -17.184 1.00 50.00 72 GLY A O 1
ATOM 607 N N . ARG A 1 73 ? 0.236 -1.801 -15.613 1.00 52.88 73 ARG A N 1
ATOM 608 C CA . ARG A 1 73 ? 1.388 -1.235 -16.337 1.00 52.88 73 ARG A CA 1
ATOM 609 C C . ARG A 1 73 ? 2.507 -2.247 -16.588 1.00 52.88 73 ARG A C 1
ATOM 611 O O . ARG A 1 73 ? 3.141 -2.175 -17.633 1.00 52.88 73 ARG A O 1
ATOM 618 N N . ALA A 1 74 ? 2.774 -3.174 -15.667 1.00 53.75 74 ALA A N 1
ATOM 619 C CA . ALA A 1 74 ? 3.777 -4.223 -15.861 1.00 53.75 74 ALA A CA 1
ATOM 620 C C . ALA A 1 74 ? 3.356 -5.240 -16.939 1.00 53.75 74 ALA A C 1
ATOM 622 O O . ALA A 1 74 ? 4.205 -5.689 -17.711 1.00 53.75 74 ALA A O 1
ATOM 623 N N . MET A 1 75 ? 2.063 -5.570 -17.025 1.00 51.19 75 MET A N 1
ATOM 624 C CA . MET A 1 75 ? 1.505 -6.409 -18.090 1.00 51.19 75 MET A CA 1
ATOM 625 C C . MET A 1 75 ? 1.563 -5.697 -19.445 1.00 51.19 75 MET A C 1
ATOM 627 O O . MET A 1 75 ? 2.062 -6.281 -20.405 1.00 51.19 75 MET A O 1
ATOM 631 N N . ASP A 1 76 ? 1.182 -4.419 -19.503 1.00 57.53 76 ASP A N 1
ATOM 632 C CA . ASP A 1 76 ? 1.272 -3.610 -20.724 1.00 57.53 76 ASP A CA 1
ATOM 633 C C . ASP A 1 76 ? 2.718 -3.507 -21.237 1.00 57.53 76 ASP A C 1
ATOM 635 O O . ASP A 1 76 ? 2.975 -3.711 -22.428 1.00 57.53 76 ASP A O 1
ATOM 639 N N . LEU A 1 77 ? 3.681 -3.264 -20.336 1.00 55.19 77 LEU A N 1
ATOM 640 C CA . LEU A 1 77 ? 5.107 -3.202 -20.676 1.00 55.19 77 LEU A CA 1
ATOM 641 C C . LEU A 1 77 ? 5.635 -4.560 -21.163 1.00 55.19 77 LEU A C 1
ATOM 643 O O . LEU A 1 77 ? 6.428 -4.626 -22.103 1.00 55.19 77 LEU A O 1
ATOM 647 N N . SER A 1 78 ? 5.196 -5.653 -20.531 1.00 48.50 78 SER A N 1
ATOM 648 C CA . SER A 1 78 ? 5.544 -7.019 -20.933 1.00 48.50 78 SER A CA 1
ATOM 649 C C . SER A 1 78 ? 5.039 -7.325 -22.347 1.00 48.50 78 SER A C 1
ATOM 651 O O . SER A 1 78 ? 5.799 -7.821 -23.187 1.00 48.50 78 SER A O 1
ATOM 653 N N . ASP A 1 79 ? 3.796 -6.951 -22.651 1.00 57.94 79 ASP A N 1
ATOM 654 C CA . ASP A 1 79 ? 3.196 -7.115 -23.976 1.00 57.94 79 ASP A CA 1
ATOM 655 C C . ASP A 1 79 ? 3.881 -6.245 -25.038 1.00 57.94 79 ASP A C 1
ATOM 657 O O . ASP A 1 79 ? 4.081 -6.674 -26.178 1.00 57.94 79 ASP A O 1
ATOM 661 N N . GLU A 1 80 ? 4.287 -5.025 -24.689 1.00 68.81 80 GLU A N 1
ATOM 662 C CA . GLU A 1 80 ? 5.035 -4.132 -25.576 1.00 68.81 80 GLU A CA 1
ATOM 663 C C . GLU A 1 80 ? 6.430 -4.689 -25.913 1.00 68.81 80 GLU A C 1
ATOM 665 O O . GLU A 1 80 ? 6.786 -4.809 -27.090 1.00 68.81 80 GLU A O 1
ATOM 670 N N . ILE A 1 81 ? 7.168 -5.175 -24.908 1.00 70.19 81 ILE A N 1
ATOM 671 C CA . ILE A 1 81 ? 8.467 -5.846 -25.089 1.00 70.19 81 ILE A CA 1
ATOM 672 C C . ILE A 1 81 ? 8.322 -7.109 -25.950 1.00 70.19 81 ILE A C 1
ATOM 674 O O . ILE A 1 81 ? 9.174 -7.395 -26.802 1.00 70.19 81 ILE A O 1
ATOM 678 N N . GLN A 1 82 ? 7.252 -7.882 -25.752 1.00 65.56 82 GLN A N 1
ATOM 679 C CA . GLN A 1 82 ? 7.000 -9.103 -26.513 1.00 65.56 82 GLN A CA 1
ATOM 680 C C . GLN A 1 82 ? 6.650 -8.806 -27.978 1.00 65.56 82 GLN A C 1
ATOM 682 O O . GLN A 1 82 ? 7.177 -9.466 -28.882 1.00 65.56 82 GLN A O 1
ATOM 687 N N . ARG A 1 83 ? 5.839 -7.772 -28.235 1.00 65.88 83 ARG A N 1
ATOM 688 C CA . ARG A 1 83 ? 5.541 -7.275 -29.590 1.00 65.88 83 ARG A CA 1
ATOM 689 C C . ARG A 1 83 ? 6.802 -6.806 -30.312 1.00 65.88 83 ARG A C 1
ATOM 691 O O . ARG A 1 83 ? 7.010 -7.170 -31.472 1.00 65.88 83 ARG A O 1
ATOM 698 N N . ASP A 1 84 ? 7.687 -6.090 -29.630 1.00 67.44 84 ASP A N 1
ATOM 699 C CA . ASP A 1 84 ? 8.935 -5.601 -30.218 1.00 67.44 84 ASP A CA 1
ATOM 700 C C . ASP A 1 84 ? 9.959 -6.706 -30.487 1.00 67.44 84 ASP A C 1
ATOM 702 O O . ASP A 1 84 ? 10.617 -6.705 -31.535 1.00 67.44 84 ASP A O 1
ATOM 706 N N . LYS A 1 85 ? 10.054 -7.710 -29.607 1.00 68.69 85 LYS A N 1
ATOM 707 C CA . LYS A 1 85 ? 10.848 -8.920 -29.873 1.00 68.69 85 LYS A CA 1
ATOM 708 C C . LYS A 1 85 ? 10.321 -9.680 -31.088 1.00 68.69 85 LYS A C 1
ATOM 710 O O . LYS A 1 85 ? 11.118 -10.088 -31.936 1.00 68.69 85 LYS A O 1
ATOM 715 N N . ASN A 1 86 ? 9.002 -9.835 -31.212 1.00 69.19 86 ASN A N 1
ATOM 716 C CA . ASN A 1 86 ? 8.400 -10.497 -32.368 1.00 69.19 86 ASN A CA 1
ATOM 717 C C . ASN A 1 86 ? 8.622 -9.709 -33.664 1.00 69.19 86 ASN A C 1
ATOM 719 O O . ASN A 1 86 ? 9.013 -10.315 -34.661 1.00 69.19 86 ASN A O 1
ATOM 723 N N . ARG A 1 87 ? 8.475 -8.377 -33.652 1.00 64.94 87 ARG A N 1
ATOM 724 C CA . ARG A 1 87 ? 8.794 -7.520 -34.809 1.00 64.94 87 ARG A CA 1
ATOM 725 C C . ARG A 1 87 ? 10.242 -7.676 -35.258 1.00 64.94 87 ARG A C 1
ATOM 727 O O . ARG A 1 87 ? 10.487 -7.922 -36.436 1.00 64.94 87 ARG A O 1
ATOM 734 N N . LYS A 1 88 ? 11.201 -7.611 -34.328 1.00 68.12 88 LYS A N 1
ATOM 735 C CA . LYS A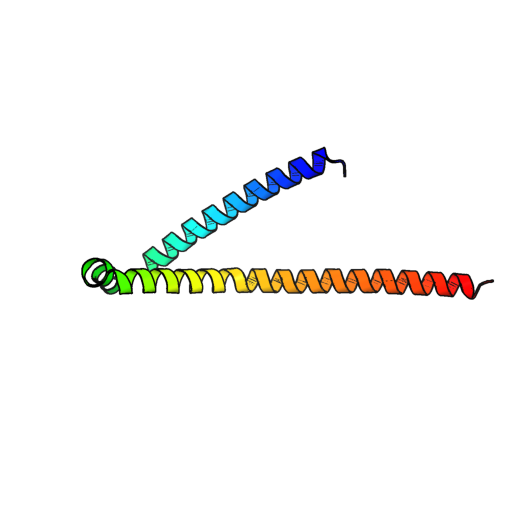 1 88 ? 12.632 -7.796 -34.635 1.00 68.12 88 LYS A CA 1
ATOM 736 C C . LYS A 1 88 ? 12.930 -9.189 -35.191 1.00 68.12 88 LYS A C 1
ATOM 738 O O . LYS A 1 88 ? 13.734 -9.319 -36.112 1.00 68.12 88 LYS A O 1
ATOM 743 N N . ARG A 1 89 ? 12.272 -10.228 -34.665 1.00 67.88 89 ARG A N 1
ATOM 744 C CA . ARG A 1 89 ? 12.422 -11.610 -35.146 1.00 67.88 89 ARG A CA 1
ATOM 745 C C . ARG A 1 89 ? 11.856 -11.792 -36.554 1.00 67.88 89 ARG A C 1
ATOM 747 O O . ARG A 1 89 ? 12.516 -12.397 -37.391 1.00 67.88 89 ARG A O 1
ATOM 754 N N . ILE A 1 90 ? 10.664 -11.254 -36.814 1.00 69.88 90 ILE A N 1
ATOM 755 C CA . ILE A 1 90 ? 10.024 -11.274 -38.135 1.00 69.88 90 ILE A CA 1
ATOM 756 C C . ILE A 1 90 ? 10.907 -10.536 -39.143 1.00 69.88 90 ILE A C 1
ATOM 758 O O . ILE A 1 90 ? 11.226 -11.098 -40.183 1.00 69.88 90 ILE A O 1
ATOM 762 N N . PHE A 1 91 ? 11.381 -9.336 -38.805 1.00 64.31 91 PHE A N 1
ATOM 763 C CA . PHE A 1 91 ? 12.257 -8.547 -39.672 1.00 64.31 91 PHE A CA 1
ATOM 764 C C . PHE A 1 91 ? 13.561 -9.278 -40.022 1.00 64.31 91 PHE A C 1
ATOM 766 O O . PHE A 1 91 ? 13.938 -9.336 -41.189 1.00 64.31 91 PHE A O 1
ATOM 773 N N . ARG A 1 92 ? 14.220 -9.907 -39.035 1.00 70.00 92 ARG A N 1
ATOM 774 C CA . ARG A 1 92 ? 15.401 -10.751 -39.286 1.00 70.00 92 ARG A CA 1
ATOM 775 C C . ARG A 1 92 ? 15.097 -11.885 -40.257 1.00 70.00 92 ARG A C 1
ATOM 777 O O . ARG A 1 92 ? 15.843 -12.066 -41.207 1.00 70.00 92 ARG A O 1
ATOM 784 N N . LYS A 1 93 ? 13.989 -12.595 -40.040 1.00 70.94 93 LYS A N 1
ATOM 785 C CA . LYS A 1 93 ? 13.595 -13.738 -40.868 1.00 70.94 93 LYS A CA 1
ATOM 786 C C . LYS A 1 93 ? 13.281 -13.326 -42.311 1.00 70.94 93 LYS A C 1
ATOM 788 O O . LYS A 1 93 ? 13.697 -14.009 -43.235 1.00 70.94 93 LYS A O 1
ATOM 793 N N . TRP A 1 94 ? 12.617 -12.185 -42.510 1.00 60.31 94 TRP A N 1
ATOM 794 C CA . TRP A 1 94 ? 12.396 -11.605 -43.841 1.00 60.31 94 TRP A CA 1
ATOM 795 C C . TRP A 1 94 ? 13.704 -11.232 -44.538 1.00 60.31 94 TRP A C 1
ATOM 797 O O . TRP A 1 94 ? 13.873 -11.528 -45.714 1.00 60.31 94 TRP A O 1
ATOM 807 N N . HIS A 1 95 ? 14.644 -10.632 -43.811 1.00 68.75 95 HIS A N 1
ATOM 808 C CA . HIS A 1 95 ? 15.953 -10.267 -44.348 1.00 68.75 95 HIS A CA 1
ATOM 809 C C . HIS A 1 95 ? 16.816 -11.496 -44.696 1.00 68.75 95 HIS A C 1
ATOM 811 O O . HIS A 1 95 ? 17.642 -11.443 -45.602 1.00 68.75 95 HIS A O 1
ATOM 817 N N . GLU A 1 96 ? 16.636 -12.607 -43.984 1.00 71.56 96 GLU A N 1
ATOM 818 C CA . GLU A 1 96 ? 17.295 -13.891 -44.258 1.00 71.56 96 GLU A CA 1
ATOM 819 C C . GLU A 1 96 ? 16.726 -14.549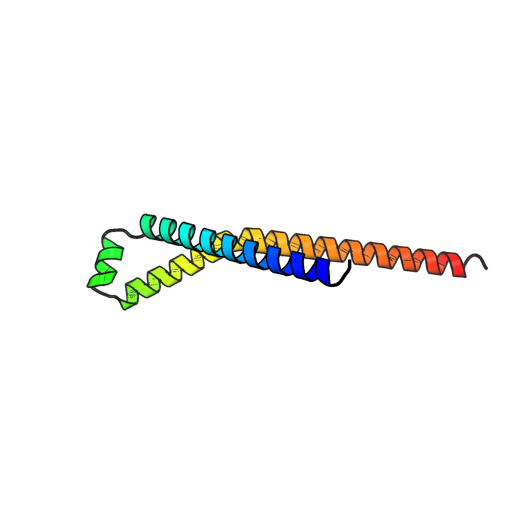 -45.521 1.00 71.56 96 GLU A C 1
ATOM 821 O O . GLU A 1 96 ? 17.483 -14.878 -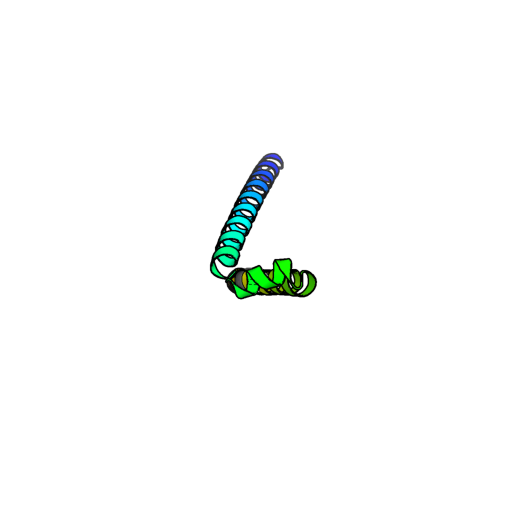46.428 1.00 71.56 96 GLU A O 1
ATOM 826 N N . ILE A 1 97 ? 15.396 -14.601 -45.651 1.00 72.56 97 ILE A N 1
ATOM 827 C CA . ILE A 1 97 ? 14.716 -15.081 -46.865 1.00 72.56 97 ILE A CA 1
ATOM 828 C C . ILE A 1 97 ? 15.093 -14.219 -48.077 1.00 72.56 97 ILE A C 1
ATOM 830 O O . ILE A 1 97 ? 15.368 -14.739 -49.152 1.00 72.56 97 ILE A O 1
ATOM 834 N N . GLN A 1 98 ? 15.163 -12.894 -47.919 1.00 61.72 98 GLN A N 1
ATOM 835 C CA . GLN A 1 98 ? 15.556 -11.994 -49.005 1.00 61.72 98 GLN A CA 1
ATOM 836 C C . GLN A 1 98 ? 17.005 -12.235 -49.468 1.00 61.72 98 GLN A C 1
ATOM 838 O O . GLN A 1 98 ? 17.313 -12.039 -50.639 1.00 61.72 98 GLN A O 1
ATOM 843 N N . LYS A 1 99 ? 17.896 -12.683 -48.573 1.00 71.31 99 LYS A N 1
ATOM 844 C CA . LYS A 1 99 ? 19.258 -13.094 -48.938 1.00 71.31 99 LYS A CA 1
ATOM 845 C C . LYS A 1 99 ? 19.296 -14.433 -49.666 1.00 71.31 99 LYS A C 1
ATOM 847 O O . LYS A 1 99 ? 20.129 -14.584 -50.546 1.00 71.31 99 LYS A O 1
ATOM 852 N N . GLU A 1 100 ? 18.426 -15.375 -49.313 1.00 65.62 100 GLU A N 1
ATOM 853 C CA . GLU A 1 100 ? 18.335 -16.682 -49.981 1.00 65.62 100 GLU A CA 1
ATOM 854 C C . GLU A 1 100 ? 17.677 -16.597 -51.367 1.00 65.62 100 GLU A C 1
ATOM 856 O O . GLU A 1 100 ? 18.023 -17.374 -52.246 1.00 65.62 100 GLU A O 1
ATOM 861 N N . VAL A 1 101 ? 16.755 -15.651 -51.577 1.00 65.56 101 VAL A N 1
ATOM 862 C CA . VAL A 1 101 ? 16.032 -15.464 -52.853 1.00 65.56 101 VAL A CA 1
ATOM 863 C C . VAL A 1 101 ? 16.808 -14.601 -53.865 1.00 65.56 101 VAL A C 1
ATOM 865 O O . VAL A 1 101 ? 16.524 -14.661 -55.057 1.00 65.56 101 VAL A O 1
ATOM 868 N N . CYS A 1 102 ? 17.781 -13.797 -53.421 1.00 54.62 102 CYS A N 1
ATOM 869 C CA . CYS A 1 102 ? 18.607 -12.938 -54.288 1.00 54.62 102 CYS A CA 1
ATOM 870 C C . CYS A 1 102 ? 19.962 -13.561 -54.703 1.00 54.62 102 CYS A C 1
ATOM 872 O O . CYS A 1 102 ? 20.851 -12.822 -55.136 1.00 54.62 102 CYS A O 1
ATOM 874 N N . VAL A 1 103 ? 20.127 -14.882 -54.565 1.00 48.44 103 VAL A N 1
ATOM 875 C CA . VAL A 1 103 ? 21.242 -15.689 -55.112 1.00 48.44 103 VAL A CA 1
ATOM 876 C C . VAL A 1 103 ? 20.716 -16.521 -56.273 1.00 48.44 103 VAL A C 1
ATOM 878 O O . VAL A 1 103 ? 21.437 -16.610 -57.290 1.00 48.44 103 VAL A O 1
#

InterPro domains:
  IPR059916 Phage ORF13 coiled-coil protein [PF26854] (2-100)

Foldseek 3Di:
DDPVVVVVVVVVVVVVVVVVVVVLVVVLVVVVVVVCDPVLVVCVVPPVVVNVVVSVVSVVVSCCVVCVVVVVVVVVVVVVVVVVVVVVVVVVVVVVVVVVVVD

Radius of gyration: 24.8 Å; chains: 1; bounding box: 46×24×79 Å

pLDDT: mean 72.3, std 11.9, range [48.44, 91.25]